Protein AF-A0A7Z0I1P9-F1 (afdb_monomer_lite)

Secondary structure (DSSP, 8-state):
--HHHHHHHHHHHHHHHHHHHHHHHHH-PPPPPEE-TTEEEEEE-SSSSSPPEEEEEE-TTSEEEEEEE-TT-SSPPEEEEEETTSPPPPEEEEEEETTEEEEEEE---SEEEEEEEEETTEEEEEEEEE--

Structure (mmCIF, N/CA/C/O backbone):
data_AF-A0A7Z0I1P9-F1
#
_entry.id   AF-A0A7Z0I1P9-F1
#
loop_
_atom_site.group_PDB
_atom_site.id
_atom_site.type_symbol
_atom_site.label_atom_id
_atom_site.label_alt_id
_atom_site.label_comp_id
_atom_site.label_asym_id
_atom_site.label_entity_id
_atom_site.label_seq_id
_atom_site.pdbx_PDB_ins_code
_atom_site.Cartn_x
_atom_site.Cartn_y
_atom_site.Cartn_z
_atom_site.occupancy
_atom_site.B_iso_or_equiv
_atom_site.auth_seq_id
_atom_site.auth_comp_id
_atom_site.auth_asym_id
_atom_site.auth_atom_id
_atom_site.pdbx_PDB_model_num
ATOM 1 N N . MET A 1 1 ? 38.977 -6.892 -46.784 1.00 60.75 1 MET A N 1
ATOM 2 C CA . MET A 1 1 ? 38.100 -6.090 -45.898 1.00 60.75 1 MET A CA 1
ATOM 3 C C . MET A 1 1 ? 38.893 -4.879 -45.434 1.00 60.75 1 MET A C 1
ATOM 5 O O . MET A 1 1 ? 40.034 -5.069 -45.037 1.00 60.75 1 MET A O 1
ATOM 9 N N . SER A 1 2 ? 38.362 -3.657 -45.539 1.00 86.75 2 SER A N 1
ATOM 10 C CA . SER A 1 2 ? 39.109 -2.469 -45.101 1.00 86.75 2 SER A CA 1
ATOM 11 C C . SER A 1 2 ? 38.960 -2.268 -43.583 1.00 86.75 2 SER A C 1
ATOM 13 O O . SER A 1 2 ? 37.894 -2.582 -43.045 1.00 86.75 2 SER A O 1
ATOM 15 N N . PRO A 1 3 ? 39.959 -1.706 -42.883 1.00 88.50 3 PRO A N 1
ATOM 16 C CA . PRO A 1 3 ? 39.854 -1.399 -41.452 1.00 88.50 3 PRO A CA 1
ATOM 17 C C . PRO A 1 3 ? 38.663 -0.482 -41.120 1.00 88.50 3 PRO A C 1
ATOM 19 O O . PRO A 1 3 ? 38.063 -0.606 -40.056 1.00 88.50 3 PRO A O 1
ATOM 22 N N . ARG A 1 4 ? 38.240 0.373 -42.062 1.00 84.50 4 ARG A N 1
ATOM 23 C CA . ARG A 1 4 ? 37.042 1.221 -41.922 1.00 84.50 4 ARG A CA 1
ATOM 24 C C . ARG A 1 4 ? 35.757 0.395 -41.855 1.00 84.50 4 ARG A C 1
ATOM 26 O O . ARG A 1 4 ? 34.868 0.700 -41.071 1.00 84.50 4 ARG A O 1
ATOM 33 N N . SER A 1 5 ? 35.678 -0.671 -42.649 1.00 88.38 5 SER A N 1
ATOM 34 C CA . SER A 1 5 ? 34.535 -1.589 -42.668 1.00 88.38 5 SER A CA 1
ATOM 35 C C . SER A 1 5 ? 34.399 -2.326 -41.332 1.00 88.38 5 SER A C 1
ATOM 37 O O . SER A 1 5 ? 33.295 -2.470 -40.821 1.00 88.38 5 SER A O 1
ATOM 39 N N . ILE A 1 6 ? 35.528 -2.737 -40.744 1.00 90.12 6 ILE A N 1
ATOM 40 C CA . ILE A 1 6 ? 35.574 -3.406 -39.435 1.00 90.12 6 ILE A CA 1
ATOM 41 C C . ILE A 1 6 ? 35.107 -2.451 -38.329 1.00 90.12 6 ILE A C 1
ATOM 43 O O . ILE A 1 6 ? 34.254 -2.822 -37.528 1.00 90.12 6 ILE A O 1
ATOM 47 N N . ALA A 1 7 ? 35.603 -1.210 -38.326 1.00 91.00 7 ALA A N 1
ATOM 48 C CA . ALA A 1 7 ? 35.213 -0.203 -37.340 1.00 91.00 7 ALA A CA 1
ATOM 49 C C . ALA A 1 7 ? 33.704 0.100 -37.371 1.00 91.00 7 ALA A C 1
ATOM 51 O O . ALA A 1 7 ? 33.076 0.187 -36.319 1.00 91.00 7 ALA A O 1
ATOM 52 N N . ILE A 1 8 ? 33.105 0.203 -38.564 1.00 93.38 8 ILE A N 1
ATOM 53 C CA . ILE A 1 8 ? 31.661 0.447 -38.716 1.00 93.38 8 ILE A CA 1
ATOM 54 C C . ILE A 1 8 ? 30.845 -0.736 -38.184 1.00 93.38 8 ILE A C 1
ATOM 56 O O . ILE A 1 8 ? 29.898 -0.532 -37.429 1.00 93.38 8 ILE A O 1
ATOM 60 N N . VAL A 1 9 ? 31.218 -1.971 -38.534 1.00 94.75 9 VAL A N 1
ATOM 61 C CA . VAL A 1 9 ? 30.515 -3.173 -38.051 1.00 94.75 9 VAL A CA 1
ATOM 62 C C . VAL A 1 9 ? 30.596 -3.278 -36.528 1.00 94.75 9 VAL A C 1
ATOM 64 O O . VAL A 1 9 ? 29.592 -3.560 -35.875 1.00 94.75 9 VAL A O 1
ATOM 67 N N . MET A 1 10 ? 31.767 -2.998 -35.953 1.00 93.25 10 MET A N 1
ATOM 68 C CA . MET A 1 10 ? 31.959 -3.020 -34.505 1.00 93.25 10 MET A CA 1
ATOM 69 C C . MET A 1 10 ? 31.126 -1.936 -33.808 1.00 93.25 10 MET A C 1
ATOM 71 O O . MET A 1 10 ? 30.488 -2.217 -32.798 1.00 93.25 10 MET A O 1
ATOM 75 N N . LEU A 1 11 ? 31.066 -0.725 -34.374 1.00 94.44 11 LEU A N 1
ATOM 76 C CA . LEU A 1 11 ? 30.241 0.367 -33.853 1.00 94.44 11 LEU A CA 1
ATOM 77 C C . LEU A 1 11 ? 28.751 0.000 -33.845 1.00 94.44 11 LEU A C 1
ATOM 79 O O . LEU A 1 11 ? 28.077 0.218 -32.842 1.00 94.44 11 LEU A O 1
ATOM 83 N N . VAL A 1 12 ? 28.243 -0.585 -34.933 1.00 96.19 12 VAL A N 1
ATOM 84 C CA . VAL A 1 12 ? 26.841 -1.026 -35.023 1.00 96.19 12 VAL A CA 1
ATOM 85 C C . VAL A 1 12 ? 26.537 -2.105 -33.984 1.00 96.19 12 VAL A C 1
ATOM 87 O O . VAL A 1 12 ? 25.504 -2.032 -33.322 1.00 96.19 12 VAL A O 1
ATOM 90 N N . LEU A 1 13 ? 27.443 -3.068 -33.791 1.00 95.69 13 LEU A N 1
ATOM 91 C CA . LEU A 1 13 ? 27.301 -4.098 -32.758 1.00 95.69 13 LEU A CA 1
ATOM 92 C C . LEU A 1 13 ? 27.259 -3.501 -31.347 1.00 95.69 13 LEU A C 1
ATOM 94 O O . LEU A 1 13 ? 26.398 -3.875 -30.555 1.00 95.69 13 LEU A O 1
ATOM 98 N N . VAL A 1 14 ? 28.151 -2.556 -31.041 1.00 95.69 14 VAL A N 1
ATOM 99 C CA . VAL A 1 14 ? 28.199 -1.896 -29.727 1.00 95.69 14 VAL A CA 1
ATOM 100 C C . VAL A 1 14 ? 26.940 -1.066 -29.482 1.00 95.69 14 VAL A C 1
ATOM 102 O O . VAL A 1 14 ? 26.336 -1.180 -28.420 1.00 95.69 14 VAL A O 1
ATOM 105 N N . LEU A 1 15 ? 26.502 -0.271 -30.461 1.00 96.06 15 LEU A N 1
ATOM 106 C CA . LEU A 1 15 ? 25.273 0.518 -30.341 1.00 96.06 15 LEU A CA 1
ATOM 107 C C . LEU A 1 15 ? 24.036 -0.374 -30.197 1.00 96.06 15 LEU A C 1
ATOM 109 O O . LEU A 1 15 ? 23.179 -0.094 -29.361 1.00 96.06 15 LEU A O 1
ATOM 113 N N . GLY A 1 16 ? 23.966 -1.472 -30.955 1.00 94.44 16 GLY A N 1
ATOM 114 C CA . GLY A 1 16 ? 22.910 -2.472 -30.815 1.00 94.44 16 GLY A CA 1
ATOM 115 C C . GLY A 1 16 ? 22.892 -3.091 -29.417 1.00 94.44 16 GLY A C 1
ATOM 116 O O . GLY A 1 16 ? 21.838 -3.157 -28.789 1.00 94.44 16 GLY A O 1
ATOM 117 N N . PHE A 1 17 ? 24.061 -3.461 -28.891 1.00 93.06 17 PHE A N 1
ATOM 118 C CA . PHE A 1 17 ? 24.197 -4.009 -27.543 1.00 93.06 17 PHE A CA 1
ATOM 119 C C . PHE A 1 17 ? 23.752 -3.016 -26.458 1.00 93.06 17 PHE A C 1
ATOM 121 O O . PHE A 1 17 ? 22.960 -3.368 -25.582 1.00 93.06 17 PHE A O 1
ATOM 128 N N . ILE A 1 18 ? 24.191 -1.757 -26.543 1.00 91.81 18 ILE A N 1
ATOM 129 C CA . ILE A 1 18 ? 23.768 -0.694 -25.618 1.00 91.81 18 ILE A CA 1
ATOM 130 C C . ILE A 1 18 ? 22.248 -0.511 -25.678 1.00 91.81 18 ILE A C 1
ATOM 132 O O . ILE A 1 18 ? 21.602 -0.460 -24.634 1.00 91.81 18 ILE A O 1
ATOM 136 N N . GLY A 1 19 ? 21.668 -0.484 -26.882 1.00 90.50 19 GLY A N 1
ATOM 137 C CA . GLY A 1 19 ? 20.220 -0.399 -27.072 1.00 90.50 19 GLY A CA 1
ATOM 138 C C . GLY A 1 19 ? 19.471 -1.559 -26.414 1.00 90.50 19 GLY A C 1
ATOM 139 O O . GLY A 1 19 ? 18.483 -1.336 -25.716 1.00 90.50 19 GLY A O 1
ATOM 140 N N . THR A 1 20 ? 19.968 -2.792 -26.558 1.00 87.50 20 THR A N 1
ATOM 141 C CA . THR A 1 20 ? 19.362 -3.960 -25.899 1.00 87.50 20 THR A CA 1
ATOM 142 C C . THR A 1 20 ? 19.456 -3.890 -24.377 1.00 87.50 20 THR A C 1
ATOM 144 O O . THR A 1 20 ? 18.465 -4.152 -23.702 1.00 87.50 20 THR A O 1
ATOM 147 N N . MET A 1 21 ? 20.597 -3.466 -23.824 1.00 86.75 21 MET A N 1
ATOM 148 C CA . MET A 1 21 ? 20.768 -3.327 -22.374 1.00 86.75 21 MET A CA 1
ATOM 149 C C . MET A 1 21 ? 19.892 -2.209 -21.797 1.00 86.75 21 MET A C 1
ATOM 151 O O . MET A 1 21 ? 19.270 -2.397 -20.754 1.00 86.75 21 MET A O 1
ATOM 155 N N . ALA A 1 22 ? 19.771 -1.077 -22.496 1.00 83.00 22 ALA A N 1
ATOM 156 C CA . ALA A 1 22 ? 18.871 0.009 -22.106 1.00 83.00 22 ALA A CA 1
ATOM 157 C C . ALA A 1 22 ? 17.396 -0.429 -22.133 1.00 83.00 22 ALA A C 1
ATOM 159 O O . ALA A 1 22 ? 16.605 -0.019 -21.288 1.00 83.00 22 ALA A O 1
ATOM 160 N N . SER A 1 23 ? 17.027 -1.316 -23.062 1.00 80.12 23 SER A N 1
ATOM 161 C CA . SER A 1 23 ? 15.672 -1.858 -23.144 1.00 80.12 23 SER A CA 1
ATOM 162 C C . SER A 1 23 ? 15.296 -2.704 -21.922 1.00 80.12 23 SER A C 1
ATOM 164 O O . SER A 1 23 ? 14.146 -2.651 -21.496 1.00 80.12 23 SER A O 1
ATOM 166 N N . VAL A 1 24 ? 16.244 -3.419 -21.301 1.00 73.00 24 VAL A N 1
ATOM 167 C CA . VAL A 1 24 ? 15.984 -4.234 -20.096 1.00 73.00 24 VAL A CA 1
ATOM 168 C C . VAL A 1 24 ? 15.444 -3.383 -18.945 1.00 73.00 24 VAL A C 1
ATOM 170 O O . VAL A 1 24 ? 14.504 -3.800 -18.271 1.00 73.00 24 VAL A O 1
ATOM 173 N N . GLN A 1 25 ? 15.962 -2.166 -18.758 1.00 64.44 25 GLN A N 1
ATOM 174 C CA . GLN A 1 25 ? 15.496 -1.260 -17.701 1.00 64.44 25 GLN A CA 1
ATOM 175 C C . GLN A 1 25 ? 14.040 -0.808 -17.896 1.00 64.44 25 GLN A C 1
ATOM 177 O O . GLN A 1 25 ? 13.370 -0.486 -16.922 1.00 64.44 25 GLN A O 1
ATOM 182 N N . LEU A 1 26 ? 13.517 -0.845 -19.127 1.00 66.19 26 LEU A N 1
ATOM 183 C CA . LEU A 1 26 ? 12.107 -0.551 -19.404 1.00 66.19 26 LEU A CA 1
ATOM 184 C C . LEU A 1 26 ? 11.173 -1.725 -19.057 1.00 66.19 26 LEU A C 1
ATOM 186 O O . LEU A 1 26 ? 9.967 -1.523 -18.911 1.00 66.19 26 LEU A O 1
ATOM 190 N N . PHE A 1 27 ? 11.703 -2.948 -18.937 1.00 61.31 27 PHE A N 1
ATOM 191 C CA . PHE A 1 27 ? 10.914 -4.163 -18.698 1.00 61.31 27 PHE A CA 1
ATOM 192 C C . PHE A 1 27 ? 10.986 -4.686 -17.262 1.00 61.31 27 PHE A C 1
ATOM 194 O O . PHE A 1 27 ? 10.072 -5.395 -16.834 1.00 61.31 27 PHE A O 1
ATOM 201 N N . VAL A 1 28 ? 12.027 -4.335 -16.502 1.00 57.53 28 VAL A N 1
ATOM 202 C CA . VAL A 1 28 ? 12.098 -4.655 -15.073 1.00 57.53 28 VAL A CA 1
ATOM 203 C C . VAL A 1 28 ? 11.193 -3.680 -14.322 1.00 57.53 28 VAL A C 1
ATOM 205 O O . VAL A 1 28 ? 11.609 -2.602 -13.917 1.00 57.53 28 VAL A O 1
ATOM 208 N N . ARG A 1 29 ? 9.919 -4.050 -14.164 1.00 61.25 29 ARG A N 1
ATOM 209 C CA . ARG A 1 29 ? 9.059 -3.423 -13.154 1.00 61.25 29 ARG A CA 1
ATOM 210 C C . ARG A 1 29 ? 9.581 -3.823 -11.783 1.00 61.25 29 ARG A C 1
ATOM 212 O O . ARG A 1 29 ? 9.892 -5.000 -11.589 1.00 61.25 29 ARG A O 1
ATOM 219 N N . ASP A 1 30 ? 9.636 -2.872 -10.855 1.00 66.75 30 ASP A N 1
ATOM 220 C CA . ASP A 1 30 ? 10.012 -3.166 -9.476 1.00 66.75 30 ASP A CA 1
ATOM 221 C C . ASP A 1 30 ? 9.167 -4.335 -8.951 1.00 66.75 30 ASP A C 1
ATOM 223 O O . ASP A 1 30 ? 7.932 -4.322 -9.093 1.00 66.75 30 ASP A O 1
ATOM 227 N N . PRO A 1 31 ? 9.805 -5.391 -8.414 1.00 77.44 31 PRO A N 1
ATOM 228 C CA . PRO A 1 31 ? 9.073 -6.528 -7.895 1.00 77.44 31 PRO A CA 1
ATOM 229 C C . PRO A 1 31 ? 8.170 -6.040 -6.765 1.00 77.44 31 PRO A C 1
ATOM 231 O O . PRO A 1 31 ? 8.618 -5.359 -5.843 1.00 77.44 31 PRO A O 1
ATOM 234 N N . LEU A 1 32 ? 6.886 -6.393 -6.839 1.00 87.75 32 LEU A N 1
ATOM 235 C CA . LEU A 1 32 ? 5.947 -6.044 -5.782 1.00 87.75 32 LEU A CA 1
ATOM 236 C C . LEU A 1 32 ? 6.414 -6.683 -4.466 1.00 87.75 32 LEU A C 1
ATOM 238 O O . LEU A 1 32 ? 6.636 -7.899 -4.444 1.00 87.75 32 LEU A O 1
ATOM 242 N N . PRO A 1 33 ? 6.538 -5.908 -3.378 1.00 92.38 33 PRO A N 1
ATOM 243 C CA . PRO A 1 33 ? 6.915 -6.456 -2.088 1.00 92.38 33 PRO A CA 1
ATOM 244 C C . PRO A 1 33 ? 5.877 -7.475 -1.613 1.00 92.38 33 PRO A C 1
ATOM 246 O O . PRO A 1 33 ? 4.674 -7.304 -1.824 1.00 92.38 33 PRO A O 1
ATOM 249 N N . ILE A 1 34 ? 6.353 -8.538 -0.966 1.00 93.25 34 ILE A N 1
ATOM 250 C CA . ILE A 1 34 ? 5.526 -9.636 -0.459 1.00 93.25 34 ILE A CA 1
ATOM 251 C C . ILE A 1 34 ? 5.614 -9.647 1.067 1.00 93.25 34 ILE A C 1
ATOM 253 O O . ILE A 1 34 ? 6.710 -9.588 1.621 1.00 93.25 34 ILE A O 1
ATOM 257 N N . ILE A 1 35 ? 4.470 -9.757 1.737 1.00 94.31 35 ILE A N 1
ATOM 258 C CA . ILE A 1 35 ? 4.336 -9.837 3.194 1.00 94.31 35 ILE A CA 1
ATOM 259 C C . ILE A 1 35 ? 3.488 -11.060 3.562 1.00 94.31 35 ILE A C 1
ATOM 261 O O . ILE A 1 35 ? 2.464 -11.320 2.938 1.00 94.31 35 ILE A O 1
ATOM 265 N N . GLY A 1 36 ? 3.929 -11.841 4.546 1.00 91.50 36 GLY A N 1
ATOM 266 C CA . GLY A 1 36 ? 3.154 -12.940 5.134 1.00 91.50 36 GLY A CA 1
ATOM 267 C C . GLY A 1 36 ? 2.796 -12.687 6.597 1.00 91.50 36 GLY A C 1
ATOM 268 O O . GLY A 1 36 ? 3.122 -11.641 7.158 1.00 91.50 36 GLY A O 1
ATOM 269 N N . ALA A 1 37 ? 2.170 -13.678 7.226 1.00 90.25 37 ALA A N 1
ATOM 270 C CA . ALA A 1 37 ? 1.871 -13.652 8.653 1.00 90.25 37 ALA A CA 1
ATOM 271 C C . ALA A 1 37 ? 3.128 -13.452 9.520 1.00 90.25 37 ALA A C 1
ATOM 273 O O . ALA A 1 37 ? 4.184 -14.041 9.274 1.00 90.25 37 ALA A O 1
ATOM 274 N N . ASN A 1 38 ? 2.987 -12.643 10.569 1.00 89.81 38 ASN A N 1
ATOM 275 C CA . ASN A 1 38 ? 4.030 -12.223 11.509 1.00 89.81 38 ASN A CA 1
ATOM 276 C C . ASN A 1 38 ? 5.228 -11.527 10.842 1.00 89.81 38 ASN A C 1
ATOM 278 O O . ASN A 1 38 ? 6.337 -11.533 11.379 1.00 89.81 38 ASN A O 1
ATOM 282 N N . GLN A 1 39 ? 5.023 -10.953 9.656 1.00 91.62 39 GLN A N 1
ATOM 283 C CA . GLN A 1 39 ? 6.031 -10.172 8.952 1.00 91.62 39 GLN A CA 1
ATOM 284 C C . GLN A 1 39 ? 5.640 -8.704 8.907 1.00 91.62 39 GLN A C 1
ATOM 286 O O . GLN A 1 39 ? 4.493 -8.322 9.134 1.00 91.62 39 GLN A O 1
ATOM 291 N N . MET A 1 40 ? 6.640 -7.891 8.595 1.00 94.31 40 MET A N 1
ATOM 292 C CA . MET A 1 40 ? 6.535 -6.450 8.574 1.00 94.31 40 MET A CA 1
ATOM 293 C C . MET A 1 40 ? 7.105 -5.920 7.271 1.00 94.31 40 MET A C 1
ATOM 295 O O . MET A 1 40 ? 8.190 -6.321 6.848 1.00 94.31 40 MET A O 1
ATOM 299 N N . LEU A 1 41 ? 6.360 -5.027 6.640 1.00 94.62 41 LEU A N 1
ATOM 300 C CA . LEU A 1 41 ? 6.710 -4.401 5.381 1.00 94.62 41 LEU A CA 1
ATOM 301 C C . LEU A 1 41 ? 6.839 -2.899 5.587 1.00 94.62 41 LEU A C 1
ATOM 303 O O . LEU A 1 41 ? 5.904 -2.246 6.045 1.00 94.62 41 LEU A O 1
ATOM 307 N N . HIS A 1 42 ? 7.988 -2.357 5.201 1.00 95.69 42 HIS A N 1
ATOM 308 C CA . HIS A 1 42 ? 8.223 -0.923 5.172 1.00 95.69 42 HIS A CA 1
ATOM 309 C C . HIS A 1 42 ? 8.009 -0.392 3.764 1.00 95.69 42 HIS A C 1
ATOM 311 O O . HIS A 1 42 ? 8.586 -0.907 2.806 1.00 95.69 42 HIS A O 1
ATOM 317 N N . LEU A 1 43 ? 7.197 0.650 3.651 1.00 93.94 43 LEU A N 1
ATOM 318 C CA . LEU A 1 43 ? 6.945 1.365 2.410 1.00 93.94 43 LEU A CA 1
ATOM 319 C C . LEU A 1 43 ? 7.252 2.845 2.620 1.00 93.94 43 LEU A C 1
ATOM 321 O O . LEU A 1 43 ? 7.218 3.352 3.742 1.00 93.94 43 LEU A O 1
ATOM 325 N N . ARG A 1 44 ? 7.547 3.550 1.533 1.00 94.12 44 ARG A N 1
ATOM 326 C CA . ARG A 1 44 ? 7.737 4.998 1.535 1.00 94.12 44 ARG A CA 1
ATOM 327 C C . ARG A 1 44 ? 7.195 5.564 0.233 1.00 94.12 44 ARG A C 1
ATOM 329 O O . ARG A 1 44 ? 7.416 4.959 -0.812 1.00 94.12 44 ARG A O 1
ATOM 336 N N . THR A 1 45 ? 6.504 6.692 0.316 1.00 93.50 45 THR A N 1
ATOM 337 C CA . THR A 1 45 ? 6.033 7.416 -0.868 1.00 93.50 45 THR A CA 1
ATOM 338 C C . THR A 1 45 ? 7.209 8.020 -1.633 1.00 93.50 45 THR A C 1
ATOM 340 O O . THR A 1 45 ? 8.159 8.515 -1.017 1.00 93.50 45 THR A O 1
ATOM 343 N N . GLN A 1 46 ? 7.142 7.995 -2.959 1.00 91.19 46 GLN A N 1
ATOM 344 C CA . GLN A 1 46 ? 8.099 8.644 -3.860 1.00 91.19 46 GLN A CA 1
ATOM 345 C C . GLN A 1 46 ? 7.523 9.910 -4.505 1.00 91.19 46 GLN A C 1
ATOM 347 O O . GLN A 1 46 ? 8.274 10.844 -4.775 1.00 91.19 46 GLN A O 1
ATOM 352 N N . ASP A 1 47 ? 6.202 9.963 -4.688 1.00 88.69 47 ASP A N 1
ATOM 353 C CA . ASP A 1 47 ? 5.498 11.020 -5.426 1.00 88.69 47 ASP A CA 1
ATOM 354 C C . ASP A 1 47 ? 4.784 12.025 -4.501 1.00 88.69 47 ASP A C 1
ATOM 356 O O . ASP A 1 47 ? 4.078 12.923 -4.959 1.00 88.69 47 ASP A O 1
ATOM 360 N N . VAL A 1 48 ? 4.947 11.873 -3.184 1.00 88.75 48 VAL A N 1
ATOM 361 C CA . VAL A 1 48 ? 4.398 12.773 -2.160 1.00 88.75 48 VAL A CA 1
ATOM 362 C C . VAL A 1 48 ? 5.535 13.500 -1.450 1.00 88.75 48 VAL A C 1
ATOM 364 O O . VAL A 1 48 ? 6.464 1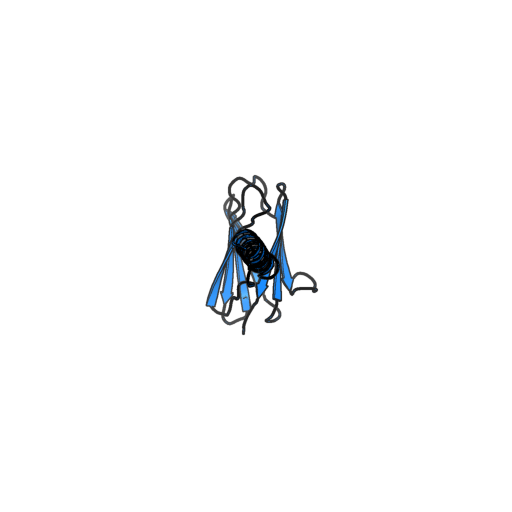2.855 -0.960 1.00 88.75 48 VAL A O 1
ATOM 367 N N . ASP A 1 49 ? 5.421 14.826 -1.339 1.00 89.19 49 ASP A N 1
ATOM 368 C CA . ASP A 1 49 ? 6.374 15.693 -0.635 1.00 89.19 49 ASP A CA 1
ATOM 369 C C . ASP A 1 49 ? 5.679 16.455 0.521 1.00 89.19 49 ASP A C 1
ATOM 371 O O . ASP A 1 49 ? 4.636 17.076 0.288 1.00 89.19 49 ASP A O 1
ATOM 375 N N . PRO A 1 50 ? 6.196 16.411 1.768 1.00 90.31 50 PRO A N 1
ATOM 376 C CA . PRO A 1 50 ? 7.271 15.535 2.242 1.00 90.31 50 PRO A CA 1
ATOM 377 C C . PRO A 1 50 ? 6.908 14.038 2.171 1.00 90.31 50 PRO A C 1
ATOM 379 O O . PRO A 1 50 ? 5.730 13.683 2.287 1.00 90.31 50 PRO A O 1
ATOM 382 N N . PRO A 1 51 ? 7.896 13.134 2.014 1.00 92.00 51 PRO A N 1
ATOM 383 C CA . PRO A 1 51 ? 7.630 11.703 1.938 1.00 92.00 51 PRO A CA 1
ATOM 384 C C . PRO A 1 51 ? 7.009 11.142 3.219 1.00 92.00 51 PRO A C 1
ATOM 386 O O . PRO A 1 51 ? 7.509 11.371 4.320 1.00 92.00 51 PRO A O 1
ATOM 389 N N . VAL A 1 52 ? 5.981 10.317 3.056 1.00 93.94 52 VAL A N 1
ATOM 390 C CA . VAL A 1 52 ? 5.319 9.554 4.112 1.00 93.94 52 VAL A CA 1
ATOM 391 C C . VAL A 1 52 ? 5.938 8.158 4.175 1.00 93.94 52 VAL A C 1
ATOM 393 O O . VAL A 1 52 ? 6.110 7.494 3.149 1.00 93.94 52 VAL A O 1
ATOM 396 N N . ALA A 1 53 ? 6.277 7.699 5.377 1.00 94.62 53 ALA A N 1
ATOM 397 C CA . ALA A 1 53 ? 6.746 6.338 5.619 1.00 94.62 53 ALA A CA 1
ATOM 398 C C . ALA A 1 53 ? 5.618 5.503 6.226 1.00 94.62 53 ALA A C 1
ATOM 400 O O . ALA A 1 53 ? 4.856 5.992 7.058 1.00 94.62 53 ALA A O 1
ATOM 401 N N . MET A 1 54 ? 5.512 4.238 5.825 1.00 95.19 54 MET A N 1
ATOM 402 C CA . MET A 1 54 ? 4.548 3.310 6.404 1.00 95.19 54 MET A CA 1
ATOM 403 C C . MET A 1 54 ? 5.197 2.004 6.799 1.00 95.19 54 MET A C 1
ATOM 405 O O . MET A 1 54 ? 6.158 1.537 6.187 1.00 95.19 54 MET A O 1
ATOM 409 N N . GLN A 1 55 ? 4.581 1.384 7.788 1.00 96.56 55 GLN A N 1
ATOM 410 C CA . GLN A 1 55 ? 4.923 0.073 8.282 1.00 96.56 55 GLN A CA 1
ATOM 411 C C . GLN A 1 55 ? 3.638 -0.737 8.374 1.00 96.56 55 GLN A C 1
ATOM 413 O O . GLN A 1 55 ? 2.717 -0.367 9.095 1.00 96.56 55 GLN A O 1
ATOM 418 N N . ILE A 1 56 ? 3.568 -1.813 7.601 1.00 95.88 56 ILE A N 1
ATOM 419 C CA . ILE A 1 56 ? 2.433 -2.731 7.564 1.00 95.88 56 ILE A CA 1
ATOM 420 C C . ILE A 1 56 ? 2.884 -4.013 8.250 1.00 95.88 56 ILE A C 1
ATOM 422 O O . ILE A 1 56 ? 3.834 -4.645 7.794 1.00 95.88 56 ILE A O 1
ATOM 426 N N . ALA A 1 57 ? 2.216 -4.397 9.327 1.00 95.69 57 ALA A N 1
ATOM 427 C CA . ALA A 1 57 ? 2.395 -5.681 9.985 1.00 95.69 57 ALA A CA 1
ATOM 428 C C . ALA A 1 57 ? 1.119 -6.508 9.831 1.00 95.69 57 ALA A C 1
ATOM 430 O O . ALA A 1 57 ? 0.017 -5.970 9.925 1.00 95.69 57 ALA A O 1
ATOM 431 N N . ILE A 1 58 ? 1.270 -7.804 9.570 1.00 94.38 58 ILE A N 1
ATOM 432 C CA . ILE A 1 58 ? 0.149 -8.745 9.481 1.00 94.38 58 ILE A CA 1
ATOM 433 C C . ILE A 1 58 ? 0.388 -9.839 10.509 1.00 94.38 58 ILE A C 1
ATOM 435 O O . ILE A 1 58 ? 1.485 -10.391 10.557 1.00 94.38 58 ILE A O 1
ATOM 439 N N . ASP A 1 59 ? -0.611 -10.170 11.316 1.00 91.50 59 ASP A N 1
ATOM 440 C CA . ASP A 1 59 ? -0.520 -11.281 12.264 1.00 91.50 59 ASP A CA 1
ATOM 441 C C . ASP A 1 59 ? -0.988 -12.620 11.653 1.00 91.50 59 ASP A C 1
ATOM 443 O O . ASP A 1 59 ? -1.464 -12.693 10.518 1.00 91.50 59 ASP A O 1
ATOM 447 N N . GLY A 1 60 ? -0.857 -13.716 12.405 1.00 84.62 60 GLY A N 1
ATOM 448 C CA . GLY A 1 60 ? -1.319 -15.048 11.980 1.00 84.62 60 GLY A CA 1
ATOM 449 C C . GLY A 1 60 ? -2.835 -15.198 11.788 1.00 84.62 60 GLY A C 1
ATOM 450 O O . GLY A 1 60 ? -3.283 -16.249 11.339 1.00 84.62 60 GLY A O 1
ATOM 451 N N . SER A 1 61 ? -3.624 -14.176 12.122 1.00 88.19 61 SER A N 1
ATOM 452 C CA . SER A 1 61 ? -5.078 -14.132 11.956 1.00 88.19 61 SER A CA 1
ATOM 453 C C . SER A 1 61 ? -5.529 -13.184 10.842 1.00 88.19 61 SER A C 1
ATOM 455 O O . SER A 1 61 ? -6.723 -12.916 10.717 1.00 88.19 61 SER A O 1
ATOM 457 N N . TYR A 1 62 ? -4.598 -12.702 10.006 1.00 89.38 62 TYR A N 1
ATOM 458 C CA . TYR A 1 62 ? -4.843 -11.702 8.959 1.00 89.38 62 TYR A CA 1
ATOM 459 C C . TYR A 1 62 ? -5.293 -10.331 9.485 1.00 89.38 62 TYR A C 1
ATOM 461 O O . TYR A 1 62 ? -5.775 -9.495 8.711 1.00 89.38 62 TYR A O 1
ATOM 469 N N . ARG A 1 63 ? -5.106 -10.060 10.778 1.00 93.62 63 ARG A N 1
ATOM 470 C CA . ARG A 1 63 ? -5.221 -8.704 11.302 1.00 93.62 63 ARG A CA 1
ATOM 471 C C . ARG A 1 63 ? -4.041 -7.900 10.781 1.00 93.62 63 ARG A C 1
ATOM 473 O O . ARG A 1 63 ? -2.905 -8.377 10.785 1.00 93.62 63 ARG A O 1
ATOM 480 N N . VAL A 1 64 ? -4.323 -6.696 10.308 1.00 95.38 64 VAL A N 1
ATOM 481 C CA . VAL A 1 64 ? -3.317 -5.781 9.784 1.00 95.38 64 VAL A CA 1
ATOM 482 C C . VAL A 1 64 ? -3.209 -4.562 10.680 1.00 95.38 64 VAL A C 1
ATOM 484 O O . VAL A 1 64 ? -4.216 -3.940 11.016 1.00 95.38 64 VAL A O 1
ATOM 487 N N . ASP A 1 65 ? -1.975 -4.214 11.015 1.00 95.62 65 ASP A N 1
ATOM 488 C CA . ASP A 1 65 ? -1.621 -2.988 11.708 1.00 95.62 65 ASP A CA 1
ATOM 489 C C . ASP A 1 65 ? -0.781 -2.136 10.753 1.00 95.62 65 ASP A C 1
ATOM 491 O O . ASP A 1 65 ? 0.287 -2.544 10.293 1.00 95.62 65 ASP A O 1
ATOM 495 N N . VAL A 1 66 ? -1.285 -0.953 10.420 1.00 96.00 66 VAL A N 1
ATOM 496 C CA . VAL A 1 66 ? -0.635 0.020 9.544 1.00 96.00 66 VAL A CA 1
ATOM 497 C C . VAL A 1 66 ? -0.223 1.211 10.393 1.00 96.00 66 VAL A C 1
ATOM 499 O O . VAL A 1 66 ? -1.065 1.889 10.972 1.00 96.00 66 VAL A O 1
ATOM 502 N N . GLN A 1 67 ? 1.070 1.489 10.453 1.00 96.06 67 GLN A N 1
ATOM 503 C CA . GLN A 1 67 ? 1.599 2.710 11.045 1.00 96.06 67 GLN A CA 1
ATOM 504 C C . GLN A 1 67 ? 2.047 3.632 9.924 1.00 96.06 67 GLN A C 1
ATOM 506 O O . GLN A 1 67 ? 2.724 3.193 8.995 1.00 96.06 67 GLN A O 1
ATOM 511 N N . VAL A 1 68 ? 1.668 4.899 10.007 1.00 95.31 68 VAL A N 1
ATOM 512 C CA . VAL A 1 68 ? 1.943 5.920 9.001 1.00 95.31 68 VAL A CA 1
ATOM 513 C C . VAL A 1 68 ? 2.611 7.100 9.684 1.00 95.31 68 VAL A C 1
ATOM 515 O O . VAL A 1 68 ? 1.999 7.790 10.496 1.00 95.31 68 VAL A O 1
ATOM 518 N N . GLN A 1 69 ? 3.873 7.321 9.341 1.00 94.81 69 GLN A N 1
ATOM 519 C CA . GLN A 1 69 ? 4.667 8.456 9.787 1.00 94.81 69 GLN A CA 1
ATOM 520 C C . GLN A 1 69 ? 4.645 9.527 8.701 1.00 94.81 69 GLN A C 1
ATOM 522 O O . GLN A 1 69 ? 5.103 9.293 7.579 1.00 94.81 69 GLN A O 1
ATOM 527 N N . HIS A 1 70 ? 4.124 10.703 9.035 1.00 92.19 70 HIS A N 1
ATOM 528 C CA . HIS A 1 70 ? 3.927 11.810 8.097 1.00 92.19 70 HIS A CA 1
ATOM 529 C C . HIS A 1 70 ? 4.599 13.108 8.585 1.00 92.19 70 HIS A C 1
ATOM 531 O O . HIS A 1 70 ? 3.930 14.127 8.778 1.00 92.19 70 HIS A O 1
ATOM 537 N N . PRO A 1 71 ? 5.929 13.102 8.801 1.00 88.62 71 PRO A N 1
ATOM 538 C CA . PRO A 1 71 ? 6.635 14.284 9.278 1.00 88.62 71 PRO A CA 1
ATOM 539 C C . PRO A 1 71 ? 6.517 15.431 8.266 1.00 88.62 71 PRO A C 1
ATOM 541 O O . PRO A 1 71 ? 6.705 15.237 7.067 1.00 88.62 71 PRO A O 1
ATOM 544 N N . GLY A 1 72 ? 6.217 16.633 8.758 1.00 86.19 72 GLY A N 1
ATOM 545 C CA . GLY A 1 72 ? 6.093 17.837 7.930 1.00 86.19 72 GLY A CA 1
ATOM 546 C C . GLY A 1 72 ? 4.738 18.024 7.239 1.00 86.19 72 GLY A C 1
ATOM 547 O O . GLY A 1 72 ? 4.547 19.049 6.592 1.00 86.19 72 GLY A O 1
ATOM 548 N N . HIS A 1 73 ? 3.787 17.095 7.397 1.00 85.75 73 HIS A N 1
ATOM 549 C CA . HIS A 1 73 ? 2.385 17.331 7.032 1.00 85.75 73 HIS A CA 1
ATOM 550 C C . HIS A 1 73 ? 1.614 17.846 8.250 1.00 85.75 73 HIS A C 1
ATOM 552 O O . HIS A 1 73 ? 1.538 17.152 9.260 1.00 85.75 73 HIS A O 1
ATOM 558 N N . GLU A 1 74 ? 1.010 19.034 8.144 1.00 83.81 74 GLU A N 1
ATOM 559 C CA . GLU A 1 74 ? 0.174 19.624 9.211 1.00 83.81 74 GLU A CA 1
ATOM 560 C C . GLU A 1 74 ? -1.146 18.870 9.424 1.00 83.81 74 GLU A C 1
ATOM 562 O O . GLU A 1 74 ? -1.752 18.943 10.490 1.00 83.81 74 GLU A O 1
ATOM 567 N N . THR A 1 75 ? -1.615 18.157 8.397 1.00 86.62 75 THR A N 1
ATOM 568 C CA . THR A 1 75 ? -2.848 17.365 8.456 1.00 86.62 75 THR A CA 1
ATOM 569 C C . THR A 1 75 ? -2.532 15.883 8.295 1.00 86.62 75 THR A C 1
ATOM 571 O O . THR A 1 75 ? -1.685 15.526 7.470 1.00 86.62 75 THR A O 1
ATOM 574 N N . PRO A 1 76 ? -3.205 15.001 9.057 1.00 89.00 76 PRO A N 1
ATOM 575 C CA . PRO A 1 76 ? -2.973 13.573 8.948 1.00 89.00 76 PRO A CA 1
ATOM 576 C C . PRO A 1 76 ? -3.403 13.063 7.563 1.00 89.00 76 PRO A C 1
ATOM 578 O O . PRO A 1 76 ? -4.449 13.472 7.042 1.00 89.00 76 PRO A O 1
ATOM 581 N N . PRO A 1 77 ? -2.617 12.162 6.953 1.00 92.12 77 PRO A N 1
ATOM 582 C CA . PRO A 1 77 ? -2.919 11.597 5.651 1.00 92.12 77 PRO A CA 1
ATOM 583 C C . PRO A 1 77 ? -4.202 10.767 5.710 1.00 92.12 77 PRO A C 1
ATOM 585 O O . PRO A 1 77 ? -4.438 10.012 6.653 1.00 92.12 77 PRO A O 1
ATOM 588 N N . GLN A 1 78 ? -5.010 10.838 4.655 1.00 93.25 78 GLN A N 1
ATOM 589 C CA . GLN A 1 78 ? -6.086 9.873 4.467 1.00 93.25 78 GLN A CA 1
ATOM 590 C C . GLN A 1 78 ? -5.497 8.594 3.889 1.00 93.25 78 GLN A C 1
ATOM 592 O O . GLN A 1 78 ? -4.846 8.624 2.840 1.00 93.25 78 GLN A O 1
ATOM 597 N N . ILE A 1 79 ? -5.766 7.472 4.548 1.00 94.94 79 ILE A N 1
ATOM 598 C CA . ILE A 1 79 ? -5.344 6.153 4.087 1.00 94.94 79 ILE A CA 1
ATOM 599 C C . ILE A 1 79 ? -6.541 5.266 3.786 1.00 94.94 79 ILE A C 1
ATOM 601 O O . ILE A 1 79 ? -7.570 5.315 4.458 1.00 94.94 79 ILE A O 1
ATOM 605 N N . SER A 1 80 ? -6.396 4.444 2.757 1.00 95.19 80 SER A N 1
ATOM 606 C CA . SER A 1 80 ? -7.383 3.446 2.367 1.00 95.19 80 SER A CA 1
ATOM 607 C C . SER A 1 80 ? -6.654 2.184 1.947 1.00 95.19 80 SER A C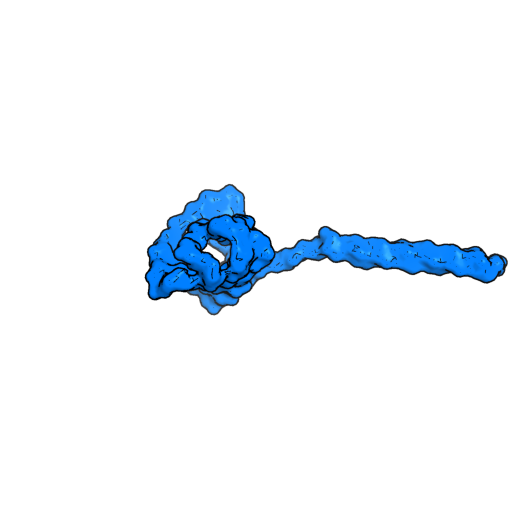 1
ATOM 609 O O . SER A 1 80 ? -5.820 2.220 1.044 1.00 95.19 80 SER A O 1
ATOM 611 N N . LEU A 1 81 ? -7.002 1.062 2.568 1.00 96.19 81 LEU A N 1
ATOM 612 C CA . LEU A 1 81 ? -6.453 -0.240 2.224 1.00 96.19 81 LEU A CA 1
ATOM 613 C C . LEU A 1 81 ? -7.499 -1.045 1.458 1.00 96.19 81 LEU A C 1
ATOM 615 O O . LEU A 1 81 ? -8.636 -1.184 1.908 1.00 96.19 81 LEU A O 1
ATOM 619 N N . ARG A 1 82 ? -7.127 -1.578 0.294 1.00 96.19 82 ARG A N 1
ATOM 620 C CA . ARG A 1 82 ? -8.036 -2.379 -0.529 1.00 96.19 82 ARG A CA 1
ATOM 621 C C . ARG A 1 82 ? -7.330 -3.547 -1.197 1.00 96.19 82 ARG A C 1
ATOM 623 O O . ARG A 1 82 ? -6.170 -3.416 -1.589 1.00 96.19 82 ARG A O 1
ATOM 630 N N . PRO A 1 83 ? -8.016 -4.678 -1.402 1.00 95.31 83 PRO A N 1
ATOM 631 C CA . PRO A 1 83 ? -7.541 -5.653 -2.360 1.00 95.31 83 PRO A CA 1
ATOM 632 C C . PRO A 1 83 ? -7.536 -5.019 -3.757 1.00 95.31 83 PRO A C 1
ATOM 634 O O . PRO A 1 83 ? -8.426 -4.227 -4.079 1.00 95.31 83 PRO A O 1
ATOM 637 N N . SER A 1 84 ? -6.570 -5.381 -4.601 1.00 92.50 84 SER A N 1
ATOM 638 C CA . SER A 1 84 ? -6.504 -4.855 -5.971 1.00 92.50 84 SER A CA 1
ATOM 639 C C . SER A 1 84 ? -7.828 -5.128 -6.701 1.00 92.50 84 SER A C 1
ATOM 641 O O . SER A 1 84 ? -8.403 -6.213 -6.559 1.00 92.50 84 SER A O 1
ATOM 643 N N . GLU A 1 85 ? -8.326 -4.104 -7.399 1.00 87.31 85 GLU A N 1
ATOM 644 C CA . GLU A 1 85 ? -9.607 -4.081 -8.134 1.00 87.31 85 GLU A CA 1
ATOM 645 C C . GLU A 1 85 ? -10.891 -4.219 -7.292 1.00 87.31 85 GLU A C 1
ATOM 647 O O . GLU A 1 85 ? -11.986 -4.208 -7.847 1.00 87.31 85 GLU A O 1
ATOM 652 N N . ASN A 1 86 ? -10.791 -4.263 -5.961 1.00 92.56 86 ASN A N 1
ATOM 653 C CA . ASN A 1 86 ? -11.946 -4.357 -5.069 1.00 92.56 86 ASN A CA 1
ATOM 654 C C . ASN A 1 86 ? -12.156 -3.087 -4.234 1.00 92.56 86 ASN A C 1
ATOM 656 O O . ASN A 1 86 ? -11.337 -2.163 -4.220 1.00 92.56 86 ASN A O 1
ATOM 660 N N . ALA A 1 87 ? -13.288 -3.063 -3.525 1.00 92.88 87 ALA A N 1
ATOM 661 C CA . ALA A 1 87 ? -13.616 -2.014 -2.573 1.00 92.88 87 ALA A CA 1
ATOM 662 C C . ALA A 1 87 ? -12.637 -1.994 -1.377 1.00 92.88 87 ALA A C 1
ATOM 664 O O . ALA A 1 87 ? -12.142 -3.054 -0.975 1.00 92.88 87 ALA A O 1
ATOM 665 N N . PRO A 1 88 ? -12.376 -0.810 -0.794 1.00 94.69 88 PRO A N 1
ATOM 666 C CA . PRO A 1 88 ? -11.625 -0.686 0.449 1.00 94.69 88 PRO A CA 1
ATOM 667 C C . PRO A 1 88 ? -12.248 -1.441 1.612 1.00 94.69 88 PRO A C 1
ATOM 669 O O . PRO A 1 88 ? -13.469 -1.562 1.708 1.00 94.69 88 PRO A O 1
ATOM 672 N N . ILE A 1 89 ? -11.385 -1.909 2.511 1.00 94.56 89 ILE A N 1
ATOM 673 C CA . ILE A 1 89 ? -11.806 -2.407 3.816 1.00 94.56 89 ILE A CA 1
ATOM 674 C C . ILE A 1 89 ? -11.909 -1.247 4.804 1.00 94.56 89 ILE A C 1
ATOM 676 O O . ILE A 1 89 ? -11.250 -0.215 4.653 1.00 94.56 89 ILE A O 1
ATOM 680 N N . THR A 1 90 ? -12.720 -1.434 5.838 1.00 93.00 90 THR A N 1
ATOM 681 C CA . THR A 1 90 ? -12.752 -0.516 6.973 1.00 93.00 90 THR A CA 1
ATOM 682 C C . THR A 1 90 ? -11.459 -0.650 7.769 1.00 93.00 90 THR A C 1
ATOM 684 O O . THR A 1 90 ? -11.025 -1.762 8.076 1.00 93.00 90 THR A O 1
ATOM 687 N N . LEU A 1 91 ? -10.857 0.492 8.085 1.00 94.44 91 LEU A N 1
ATOM 688 C CA . LEU A 1 91 ? -9.734 0.601 9.001 1.00 94.44 91 LEU A CA 1
ATOM 689 C C . LEU A 1 91 ? -10.179 1.407 10.217 1.00 94.44 91 LEU A C 1
ATOM 691 O O . LEU A 1 91 ? -10.787 2.467 10.065 1.00 94.44 91 LEU A O 1
ATOM 695 N N . ASP A 1 92 ? -9.839 0.926 11.402 1.00 94.31 92 ASP A N 1
ATOM 696 C CA . ASP A 1 92 ? -10.022 1.643 12.654 1.00 94.31 92 ASP A CA 1
ATOM 697 C C . ASP A 1 92 ? -8.811 2.554 12.862 1.00 94.31 92 ASP A C 1
ATOM 699 O O . ASP A 1 92 ? -7.727 2.105 13.249 1.00 94.31 92 ASP A O 1
ATOM 703 N N . LEU A 1 93 ? -8.980 3.835 12.533 1.00 93.12 93 LEU A N 1
ATOM 704 C CA . LEU A 1 93 ? -7.915 4.831 12.602 1.00 93.12 93 LEU A CA 1
ATOM 705 C C . LEU A 1 93 ? -7.813 5.436 14.001 1.00 93.12 93 LEU A C 1
ATOM 707 O O . LEU A 1 93 ? -8.793 5.922 14.563 1.00 93.12 93 LEU A O 1
ATOM 711 N N . HIS A 1 94 ? -6.592 5.479 14.514 1.00 90.00 94 HIS A N 1
ATOM 712 C CA . HIS A 1 94 ? -6.229 6.068 15.789 1.00 90.00 94 HIS A CA 1
ATOM 713 C C . HIS A 1 94 ? -4.992 6.947 15.588 1.00 90.00 94 HIS A C 1
ATOM 715 O O . HIS A 1 94 ? -3.941 6.477 15.153 1.00 90.00 94 HIS A O 1
ATOM 721 N N . SER A 1 95 ? -5.094 8.236 15.911 1.00 84.69 95 SER A N 1
ATOM 722 C CA . SER A 1 95 ? -3.904 9.090 15.979 1.00 84.69 95 SER A CA 1
ATOM 723 C C . SER A 1 95 ? -3.177 8.772 17.279 1.00 84.69 95 SER A C 1
ATOM 725 O O . SER A 1 95 ? -3.745 8.963 18.354 1.00 84.69 95 SER A O 1
ATOM 727 N N . ALA A 1 96 ? -1.953 8.256 17.188 1.00 79.75 96 ALA A N 1
ATOM 728 C CA . ALA A 1 96 ? -1.130 7.999 18.367 1.00 79.75 96 ALA A CA 1
ATOM 729 C C . ALA A 1 96 ? -0.379 9.270 18.787 1.00 79.75 96 ALA A C 1
ATOM 731 O O . ALA A 1 96 ? -0.320 9.593 19.970 1.00 79.75 96 ALA A O 1
ATOM 732 N N . GLU A 1 97 ? 0.142 10.010 17.805 1.00 84.75 97 GLU A N 1
ATOM 733 C CA . GLU A 1 97 ? 0.857 11.277 17.986 1.00 84.75 97 GLU A CA 1
ATOM 734 C C . GLU A 1 97 ? 0.511 12.242 16.839 1.00 84.75 97 GLU A C 1
ATOM 736 O O . GLU A 1 97 ? -0.229 11.890 15.919 1.00 84.75 97 GLU A O 1
ATOM 741 N N . GLU A 1 98 ? 1.054 13.461 16.872 1.00 85.12 98 GLU A N 1
ATOM 742 C CA . GLU A 1 98 ? 0.790 14.511 15.874 1.00 85.12 98 GLU A CA 1
ATOM 743 C C . GLU A 1 98 ? 1.301 14.149 14.465 1.00 85.12 98 GLU A C 1
ATOM 745 O O . GLU A 1 98 ? 0.745 14.593 13.466 1.00 85.12 98 GLU A O 1
ATOM 750 N N . THR A 1 99 ? 2.329 13.295 14.376 1.00 89.94 99 THR A N 1
ATOM 751 C CA . THR A 1 99 ? 2.928 12.840 13.102 1.00 89.94 99 THR A CA 1
ATOM 752 C C . THR A 1 99 ? 2.835 11.328 12.881 1.00 89.94 99 THR A C 1
ATOM 754 O O . THR A 1 99 ? 3.428 10.806 11.930 1.00 89.94 99 THR A O 1
ATOM 757 N N . LEU A 1 100 ? 2.106 10.624 13.756 1.00 92.94 100 LEU A N 1
ATOM 758 C CA . LEU A 1 100 ? 1.941 9.175 13.725 1.00 92.94 100 LEU A CA 1
ATOM 759 C C . LEU A 1 100 ? 0.459 8.798 13.736 1.00 92.94 100 LEU A C 1
ATOM 761 O O . LEU A 1 100 ? -0.235 8.910 14.752 1.00 92.94 100 LEU A O 1
ATOM 765 N N . LEU A 1 101 ? 0.017 8.252 12.610 1.00 93.44 101 LEU A N 1
ATOM 766 C CA . LEU A 1 101 ? -1.298 7.655 12.441 1.00 93.44 101 LEU A CA 1
ATOM 767 C C . LEU A 1 101 ? -1.171 6.132 12.500 1.00 93.44 101 LEU A C 1
ATOM 769 O O . LEU A 1 101 ? -0.374 5.536 11.776 1.00 93.44 101 LEU A O 1
ATOM 773 N N . VAL A 1 102 ? -1.972 5.496 13.347 1.00 95.00 102 VAL A N 1
ATOM 774 C CA . VAL A 1 102 ? -2.079 4.040 13.439 1.00 95.00 102 VAL A CA 1
ATOM 775 C C . VAL A 1 102 ? -3.451 3.631 12.927 1.00 95.00 102 VAL A C 1
ATOM 777 O O . VAL A 1 102 ? -4.457 4.256 13.246 1.00 95.00 102 VAL A O 1
ATOM 780 N N . ALA A 1 103 ? -3.509 2.590 12.113 1.00 95.12 103 ALA A N 1
ATOM 781 C CA . ALA A 1 103 ? -4.751 2.036 11.616 1.00 95.12 103 ALA A CA 1
ATOM 782 C C . ALA A 1 103 ? -4.733 0.521 11.729 1.00 95.12 103 ALA A C 1
ATOM 784 O O . ALA A 1 103 ? -3.753 -0.128 11.368 1.00 95.12 103 ALA A O 1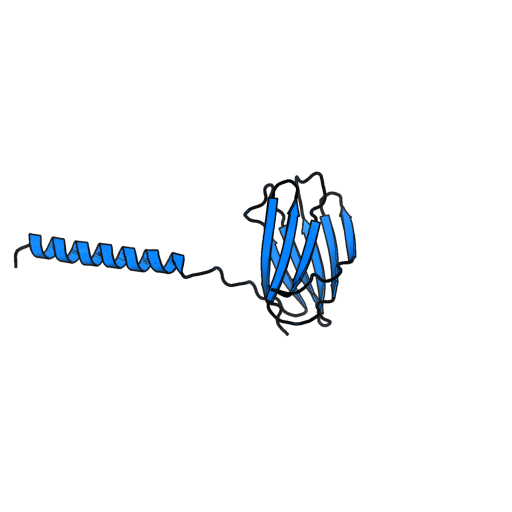
ATOM 785 N N . ASN A 1 104 ? -5.833 -0.038 12.211 1.00 95.81 104 ASN A N 1
ATOM 786 C CA . ASN A 1 104 ? -5.992 -1.473 12.379 1.00 95.81 104 ASN A CA 1
ATOM 787 C C . ASN A 1 104 ? -7.130 -1.962 11.484 1.00 95.81 104 ASN A C 1
ATOM 789 O O . ASN A 1 104 ? -8.088 -1.235 11.234 1.00 95.81 104 ASN A O 1
A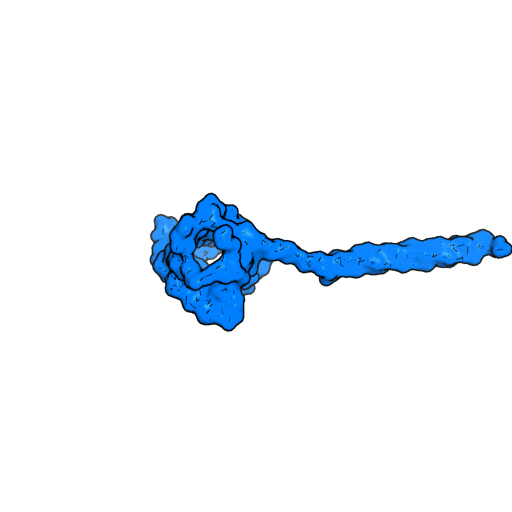TOM 793 N N . GLY A 1 105 ? -7.049 -3.190 10.993 1.00 94.75 105 GLY A N 1
ATOM 794 C CA . GLY A 1 105 ? -8.123 -3.770 10.195 1.00 94.75 105 GLY A CA 1
ATOM 795 C C . GLY A 1 105 ? -7.999 -5.275 10.053 1.00 94.75 105 GLY A C 1
ATOM 796 O O . GLY A 1 105 ? -7.071 -5.895 10.570 1.00 94.75 105 GLY A O 1
ATOM 797 N N . GLN A 1 106 ? -8.936 -5.859 9.314 1.00 95.25 106 GLN A N 1
ATOM 798 C CA . GLN A 1 106 ? -8.940 -7.281 8.993 1.00 95.25 106 GLN A CA 1
ATOM 799 C C . GLN A 1 106 ? -8.784 -7.461 7.485 1.00 95.25 106 GLN A C 1
ATOM 801 O O . GLN A 1 106 ? -9.640 -7.034 6.704 1.00 95.25 106 GLN A O 1
ATOM 806 N N . LEU A 1 107 ? -7.708 -8.124 7.066 1.00 93.69 107 LEU A N 1
ATOM 807 C CA . LEU A 1 107 ? -7.569 -8.526 5.674 1.00 93.69 107 LEU A CA 1
ATOM 808 C C . LEU A 1 107 ? -8.576 -9.634 5.375 1.00 93.69 107 LEU A C 1
ATOM 810 O O . LEU A 1 107 ? -8.787 -10.556 6.163 1.00 93.69 107 LEU A O 1
ATOM 814 N N . THR A 1 108 ? -9.201 -9.536 4.208 1.00 92.81 108 THR A N 1
ATOM 815 C CA . THR A 1 108 ? -10.282 -10.438 3.796 1.00 92.81 108 THR A CA 1
ATOM 816 C C . THR A 1 108 ? -9.793 -11.610 2.953 1.00 92.81 108 THR A C 1
ATOM 818 O O . THR A 1 108 ? -10.545 -12.559 2.744 1.00 92.81 108 THR A O 1
ATOM 821 N N . ARG A 1 109 ? -8.560 -11.538 2.428 1.00 92.62 109 ARG A N 1
ATOM 822 C CA . ARG A 1 109 ? -7.962 -12.548 1.544 1.00 92.62 109 ARG A CA 1
ATOM 823 C C . ARG A 1 109 ? -6.450 -12.345 1.344 1.00 92.62 109 ARG A C 1
ATOM 825 O O . ARG A 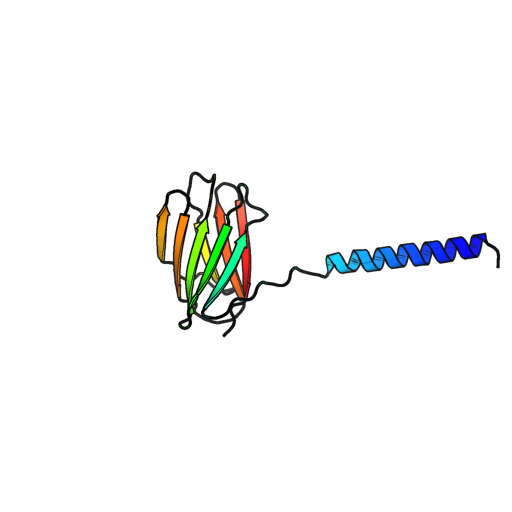1 109 ? -5.992 -11.197 1.375 1.00 92.62 109 ARG A O 1
ATOM 832 N N . PRO A 1 110 ? -5.691 -13.409 1.030 1.00 93.50 110 PRO A N 1
ATOM 833 C CA . PRO A 1 110 ? -4.360 -13.278 0.440 1.00 93.50 110 PRO A CA 1
ATOM 834 C C . PRO A 1 110 ? -4.437 -12.701 -0.990 1.00 93.50 110 PRO A C 1
ATOM 836 O O . PRO A 1 110 ? -5.509 -12.614 -1.597 1.00 93.50 110 PRO A O 1
ATOM 839 N N . GLY A 1 111 ? -3.295 -12.295 -1.548 1.00 93.81 111 GLY A N 1
ATOM 840 C CA . GLY A 1 111 ? -3.171 -11.789 -2.918 1.00 93.81 111 GLY A CA 1
ATOM 841 C C . GLY A 1 111 ? -2.685 -10.344 -3.001 1.00 93.81 111 GLY A C 1
ATOM 842 O O . GLY A 1 111 ? -1.966 -9.868 -2.134 1.00 93.81 111 GLY A O 1
ATOM 843 N N . ARG A 1 112 ? -3.027 -9.635 -4.080 1.00 95.44 112 ARG A N 1
ATOM 844 C CA . ARG A 1 112 ? -2.565 -8.256 -4.316 1.00 95.44 112 ARG A CA 1
ATOM 845 C C . ARG A 1 112 ? -3.399 -7.245 -3.538 1.00 95.44 112 ARG A C 1
ATOM 847 O O . ARG A 1 112 ? -4.628 -7.261 -3.628 1.00 95.44 112 ARG A O 1
ATOM 854 N N . TRP A 1 113 ? -2.717 -6.333 -2.862 1.00 95.94 113 TRP A N 1
ATOM 855 C CA . TRP A 1 113 ? -3.298 -5.256 -2.071 1.00 95.94 113 TRP A CA 1
ATOM 856 C C . TRP A 1 113 ? -2.694 -3.908 -2.456 1.00 95.94 113 TRP A C 1
ATOM 858 O O . TRP A 1 113 ? -1.567 -3.816 -2.951 1.00 95.94 113 TRP A O 1
ATOM 868 N N . GLU A 1 114 ? -3.488 -2.867 -2.250 1.00 96.19 114 GLU A N 1
ATOM 869 C CA . GLU A 1 114 ? -3.167 -1.487 -2.575 1.00 96.19 114 GLU A CA 1
ATOM 870 C C . GLU A 1 114 ? -3.460 -0.616 -1.354 1.00 96.19 114 GLU A C 1
ATOM 872 O O . GLU A 1 114 ? -4.572 -0.633 -0.819 1.00 96.19 114 GLU A O 1
ATOM 877 N N . LEU A 1 115 ? -2.452 0.136 -0.920 1.00 95.75 115 LEU A N 1
ATOM 878 C CA . LEU A 1 115 ? -2.570 1.185 0.080 1.00 95.75 115 LEU A CA 1
ATOM 879 C C . LEU A 1 115 ? -2.578 2.527 -0.653 1.00 95.75 115 LEU A C 1
ATOM 881 O O . LEU A 1 115 ? -1.564 2.968 -1.191 1.00 95.75 115 LEU A O 1
ATOM 885 N N . ASP A 1 116 ? -3.748 3.149 -0.703 1.00 95.38 116 ASP A N 1
ATOM 886 C CA . ASP A 1 116 ? -3.926 4.498 -1.221 1.00 95.38 116 ASP A CA 1
ATOM 887 C C . ASP A 1 116 ? -3.640 5.503 -0.099 1.00 95.38 116 ASP A C 1
ATOM 889 O O . ASP A 1 116 ? -4.280 5.447 0.953 1.00 95.38 116 ASP A O 1
ATOM 893 N N . ILE A 1 117 ? -2.726 6.442 -0.343 1.00 94.56 117 ILE A N 1
ATOM 894 C CA . ILE A 1 117 ? -2.438 7.562 0.559 1.00 94.56 117 ILE A CA 1
ATOM 895 C C . ILE A 1 117 ? -2.788 8.861 -0.140 1.00 94.56 117 ILE A C 1
ATOM 897 O O . ILE A 1 117 ? -2.412 9.083 -1.293 1.00 94.56 117 ILE A O 1
ATOM 901 N N . ARG A 1 118 ? -3.492 9.737 0.571 1.00 94.06 118 ARG A N 1
ATOM 902 C CA . ARG A 1 118 ? -3.778 11.098 0.126 1.00 94.06 118 ARG A CA 1
ATOM 903 C C . ARG A 1 118 ? -3.325 12.083 1.184 1.00 94.06 118 ARG A C 1
ATOM 905 O O . ARG A 1 118 ? -3.750 12.005 2.335 1.00 94.06 118 ARG A O 1
ATOM 912 N N . THR A 1 119 ? -2.497 13.022 0.763 1.00 91.56 119 THR A N 1
ATOM 913 C CA . THR A 1 119 ? -2.052 14.167 1.555 1.00 91.56 119 THR A CA 1
ATOM 914 C C . THR A 1 119 ? -2.377 15.451 0.788 1.00 91.56 119 THR A C 1
ATOM 916 O O . THR A 1 119 ? -2.719 15.390 -0.398 1.00 91.56 119 THR A O 1
ATOM 919 N N . PRO A 1 120 ? -2.255 16.632 1.413 1.00 87.44 120 PRO A N 1
ATOM 920 C CA . PRO A 1 120 ? -2.294 17.892 0.672 1.00 87.44 120 PRO A CA 1
ATOM 921 C C . PRO A 1 120 ? -1.195 17.994 -0.400 1.00 87.44 120 PRO A C 1
ATOM 923 O O . PRO A 1 120 ? -1.395 18.656 -1.414 1.00 87.44 120 PRO A O 1
ATOM 926 N N . GLY A 1 121 ? -0.055 17.326 -0.186 1.00 85.44 121 GLY A N 1
ATOM 927 C CA . GLY A 1 121 ? 1.100 17.325 -1.089 1.00 85.44 121 GLY A CA 1
ATOM 928 C C . GLY A 1 121 ? 1.006 16.340 -2.258 1.00 85.44 121 G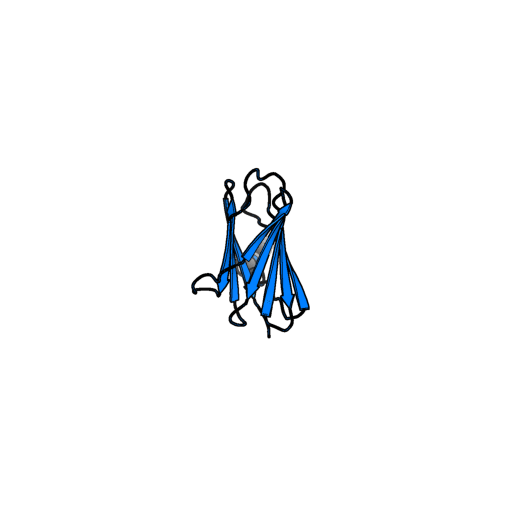LY A C 1
ATOM 929 O O . GLY A 1 121 ? 1.834 16.401 -3.161 1.00 85.44 121 GLY A O 1
ATOM 930 N N . GLY A 1 122 ? 0.022 15.436 -2.276 1.00 91.12 122 GLY A N 1
ATOM 931 C CA . GLY A 1 122 ? -0.150 14.505 -3.387 1.00 91.12 122 GLY A CA 1
ATOM 932 C C . GLY A 1 122 ? -0.944 13.248 -3.052 1.00 91.12 122 GLY A C 1
ATOM 933 O O . GLY A 1 122 ? -1.485 13.066 -1.958 1.00 91.12 122 GLY A O 1
ATOM 934 N N . ARG A 1 123 ? -1.014 12.352 -4.037 1.00 93.88 123 ARG A N 1
ATOM 935 C CA . ARG A 1 123 ? -1.614 11.027 -3.896 1.00 93.88 123 ARG A CA 1
ATOM 936 C C . ARG A 1 123 ? -0.680 9.985 -4.478 1.00 93.88 123 ARG A C 1
ATOM 938 O O . ARG A 1 123 ? -0.251 10.124 -5.617 1.00 93.88 123 ARG A O 1
ATOM 945 N N . GLU A 1 124 ? -0.498 8.898 -3.744 1.00 94.88 124 GLU A N 1
ATOM 946 C CA . GLU A 1 124 ? 0.254 7.739 -4.210 1.00 94.88 124 GLU A CA 1
ATOM 947 C C . GLU A 1 124 ? -0.470 6.445 -3.833 1.00 94.88 124 GLU A C 1
ATOM 949 O O . GLU A 1 124 ? -1.170 6.370 -2.818 1.00 94.88 124 GLU A O 1
ATOM 954 N N . THR A 1 125 ? -0.327 5.429 -4.682 1.00 94.75 125 THR A N 1
ATOM 955 C CA . THR A 1 125 ? -0.873 4.091 -4.451 1.00 94.75 125 THR A CA 1
ATOM 956 C C . THR A 1 125 ? 0.279 3.107 -4.360 1.00 94.75 125 THR A C 1
ATOM 958 O O . THR A 1 125 ? 0.930 2.799 -5.358 1.00 94.75 125 THR A O 1
ATOM 961 N N . LEU A 1 126 ? 0.489 2.560 -3.170 1.00 94.00 126 LEU A N 1
ATOM 962 C CA . LEU A 1 126 ? 1.543 1.591 -2.912 1.00 94.00 126 LEU A CA 1
ATOM 963 C C . LEU A 1 126 ? 0.972 0.187 -3.006 1.00 94.00 126 LEU A C 1
ATOM 965 O O . LEU A 1 126 ? -0.084 -0.115 -2.450 1.00 94.00 126 LEU A O 1
ATOM 969 N N . ARG A 1 127 ? 1.666 -0.681 -3.735 1.00 94.75 127 ARG A N 1
ATOM 970 C CA . ARG A 1 127 ? 1.185 -2.023 -4.062 1.00 94.75 127 ARG A CA 1
ATOM 971 C C . ARG A 1 127 ? 2.049 -3.070 -3.384 1.00 94.75 127 ARG A C 1
ATOM 973 O O . ARG A 1 127 ? 3.270 -2.954 -3.382 1.00 94.75 127 ARG A O 1
ATOM 980 N N . PHE A 1 128 ? 1.416 -4.112 -2.864 1.00 94.75 128 PHE A N 1
ATOM 981 C CA . PHE A 1 128 ? 2.098 -5.239 -2.234 1.00 94.75 128 PHE A CA 1
ATOM 982 C C . PHE A 1 128 ? 1.275 -6.524 -2.366 1.00 94.75 128 PHE A C 1
ATOM 984 O O . PHE A 1 128 ? 0.122 -6.508 -2.804 1.00 94.75 128 PHE A O 1
ATOM 991 N N . VAL A 1 129 ? 1.880 -7.659 -2.027 1.00 94.88 129 VAL A N 1
ATOM 992 C CA . VAL A 1 129 ? 1.238 -8.976 -2.060 1.00 94.88 129 VAL A CA 1
ATOM 993 C C . VAL A 1 129 ? 1.200 -9.562 -0.658 1.00 94.88 129 VAL A C 1
ATOM 995 O O . VAL A 1 129 ? 2.232 -9.687 -0.009 1.00 94.88 129 VAL A O 1
ATOM 998 N N . VAL A 1 130 ? 0.014 -9.964 -0.218 1.00 94.69 130 VAL A N 1
ATOM 999 C CA . VAL A 1 130 ? -0.202 -10.733 1.005 1.00 94.69 130 VAL A CA 1
ATOM 1000 C C . VAL A 1 130 ? -0.132 -12.218 0.668 1.00 94.69 130 VAL A C 1
ATOM 1002 O O . VAL A 1 130 ? -0.850 -12.702 -0.209 1.00 94.69 130 VAL A O 1
ATOM 1005 N N . ARG A 1 131 ? 0.749 -12.927 1.362 1.00 92.44 131 ARG A N 1
ATOM 1006 C CA . ARG A 1 131 ? 0.935 -14.377 1.302 1.00 92.44 131 ARG A CA 1
ATOM 1007 C C . ARG A 1 131 ? 0.162 -15.051 2.445 1.00 92.44 131 ARG A C 1
ATOM 1009 O O . ARG A 1 131 ? -0.009 -14.439 3.495 1.00 92.44 131 ARG A O 1
ATOM 1016 N N . GLU A 1 132 ? -0.240 -16.303 2.217 1.00 83.00 132 GLU A N 1
ATOM 1017 C CA . GLU A 1 132 ? -0.750 -17.219 3.252 1.00 83.00 132 GLU A CA 1
ATOM 1018 C C . GLU A 1 132 ? 0.274 -17.563 4.341 1.00 83.00 132 GLU A C 1
ATOM 1020 O O . GLU A 1 132 ? 1.468 -17.765 4.007 1.00 83.00 132 GLU A O 1
#

Organism: NCBI:txid2743469

Radius of gyration: 22.1 Å; chains: 1; bounding box: 54×37×64 Å

pLDDT: mean 90.24, std 7.81, range [57.53, 96.56]

Sequence (132 aa):
MSPRSIAIVMLVLVLGFIGTMASVQLFVRDPLPIIGANQMLHLRTQDVDPPVAMQIAIDGSYRVDVQVQHPGHETPPQISLRPSENAPITLDLHSAEETLLVANGQLTRPGRWELDIRTPGGRETLRFVVRE

Foldseek 3Di:
DDPVVVVVVVVVVVVVVVVVVVVVVVVDDPPAAEDEAQDKDWDWDDQFPPIKIWIWHAHPQQKIKIKIFAPPAQDDKDKFKDAPPDDTFDWDWDAPDRRIIITIGHDPDWFKMWIWIDGPRDIDIGIHTYDD